Protein AF-A0A978VFY3-F1 (afdb_monomer_lite)

Structure (mmCIF, N/CA/C/O backbone):
data_AF-A0A978VFY3-F1
#
_entry.id   AF-A0A978VFY3-F1
#
loop_
_atom_site.group_PDB
_atom_site.id
_atom_site.type_symbol
_atom_site.label_atom_id
_atom_site.label_alt_id
_atom_site.label_comp_id
_atom_site.label_asym_id
_atom_site.label_entity_id
_atom_site.label_seq_id
_atom_site.pdbx_PDB_ins_code
_atom_site.Cartn_x
_atom_site.Cartn_y
_atom_site.Cartn_z
_atom_site.occupancy
_atom_site.B_iso_or_equiv
_atom_site.auth_seq_id
_atom_site.auth_comp_id
_atom_site.auth_asym_id
_atom_site.auth_atom_id
_atom_site.pdbx_PDB_model_num
ATOM 1 N N . MET A 1 1 ? 10.636 -19.738 -23.071 1.00 35.41 1 MET A N 1
ATOM 2 C CA . MET A 1 1 ? 12.106 -19.833 -22.981 1.00 35.41 1 MET A CA 1
ATOM 3 C C . MET A 1 1 ? 12.590 -18.503 -22.431 1.00 35.41 1 MET A C 1
ATOM 5 O O . MET A 1 1 ? 12.707 -17.551 -23.185 1.00 35.41 1 MET A O 1
ATOM 9 N N . VAL A 1 2 ? 12.712 -18.390 -21.111 1.00 53.62 2 VAL A N 1
ATOM 10 C CA . VAL A 1 2 ? 13.420 -17.263 -20.492 1.00 53.62 2 VAL A CA 1
ATOM 11 C C . VAL A 1 2 ? 14.866 -17.718 -20.346 1.00 53.62 2 VAL A C 1
ATOM 13 O O . VAL A 1 2 ? 15.115 -18.820 -19.861 1.00 53.62 2 VAL A O 1
ATOM 16 N N . LEU A 1 3 ? 15.796 -16.962 -20.922 1.00 37.47 3 LEU A N 1
ATOM 17 C CA . LEU A 1 3 ? 17.208 -17.321 -20.937 1.00 37.47 3 LEU A CA 1
ATOM 18 C C . LEU A 1 3 ? 17.825 -16.859 -19.612 1.00 37.47 3 LEU A C 1
ATOM 20 O O . LEU A 1 3 ? 18.170 -15.692 -19.459 1.00 37.47 3 LEU A O 1
ATOM 24 N N . GLU A 1 4 ? 17.920 -17.771 -18.650 1.00 50.69 4 GLU A N 1
ATOM 25 C CA . GLU A 1 4 ? 18.635 -17.549 -17.392 1.00 50.69 4 GLU A CA 1
ATOM 26 C C . GLU A 1 4 ? 20.140 -17.654 -17.671 1.00 50.69 4 GLU A C 1
ATOM 28 O O . GLU A 1 4 ? 20.694 -18.748 -17.803 1.00 50.69 4 GLU A O 1
ATOM 33 N N . ILE A 1 5 ? 20.819 -16.514 -17.812 1.00 48.62 5 ILE A N 1
ATOM 34 C CA . ILE A 1 5 ? 22.282 -16.490 -17.799 1.00 48.62 5 ILE A CA 1
ATOM 35 C C . ILE A 1 5 ? 22.697 -16.628 -16.331 1.00 48.62 5 ILE A C 1
ATOM 37 O O . ILE A 1 5 ? 22.639 -15.662 -15.573 1.00 48.62 5 ILE A O 1
ATOM 41 N N . VAL A 1 6 ? 23.102 -17.833 -15.919 1.00 53.38 6 VAL A N 1
ATOM 42 C CA . VAL A 1 6 ? 23.663 -18.073 -14.581 1.00 53.38 6 VAL A CA 1
ATOM 43 C C . VAL A 1 6 ? 25.051 -17.436 -14.515 1.00 53.38 6 VAL A C 1
ATOM 45 O O . VAL A 1 6 ? 26.068 -18.066 -14.796 1.00 53.38 6 VAL A O 1
ATOM 48 N N . VAL A 1 7 ? 25.089 -16.156 -14.155 1.00 51.97 7 VAL A N 1
ATOM 49 C CA . VAL A 1 7 ? 26.272 -15.511 -13.585 1.00 51.97 7 VAL A CA 1
ATOM 50 C C . VAL A 1 7 ? 26.091 -15.561 -12.075 1.00 51.97 7 VAL A C 1
ATOM 52 O O . VAL A 1 7 ? 25.080 -15.090 -11.560 1.00 51.97 7 VAL A O 1
ATOM 55 N N . ALA A 1 8 ? 27.055 -16.139 -11.356 1.00 53.78 8 ALA A N 1
ATOM 56 C CA . ALA A 1 8 ? 27.109 -16.083 -9.899 1.00 53.78 8 ALA A CA 1
ATOM 57 C C . ALA A 1 8 ? 27.458 -14.654 -9.445 1.00 53.78 8 ALA A C 1
ATOM 59 O O . ALA A 1 8 ? 28.563 -14.381 -8.995 1.00 53.78 8 ALA A O 1
ATOM 60 N N . ASN A 1 9 ? 26.508 -13.739 -9.599 1.00 49.75 9 ASN A N 1
ATOM 61 C CA . ASN A 1 9 ? 26.459 -12.457 -8.919 1.00 49.75 9 ASN A CA 1
ATOM 62 C C . ASN A 1 9 ? 25.155 -12.471 -8.141 1.00 49.75 9 ASN A C 1
ATOM 64 O O . ASN A 1 9 ? 24.108 -12.731 -8.725 1.00 49.75 9 ASN A O 1
ATOM 68 N N . SER A 1 10 ? 25.217 -12.237 -6.834 1.00 55.94 10 SER A N 1
ATOM 69 C CA . SER A 1 10 ? 24.047 -12.127 -5.970 1.00 55.94 10 SER A CA 1
ATOM 70 C C . SER A 1 10 ? 23.023 -11.186 -6.608 1.00 55.94 10 SER A C 1
ATOM 72 O O . SER A 1 10 ? 23.181 -9.968 -6.551 1.00 55.94 10 SER A O 1
ATOM 74 N N . PHE A 1 11 ? 21.998 -11.740 -7.259 1.00 48.38 11 PHE A N 1
ATOM 75 C CA . PHE A 1 11 ? 20.890 -10.959 -7.783 1.00 48.38 11 PHE A CA 1
ATOM 76 C C . PHE A 1 11 ? 20.120 -10.467 -6.566 1.00 48.38 11 PHE A C 1
ATOM 78 O O . PHE A 1 11 ? 19.288 -11.180 -6.008 1.00 48.38 11 PHE A O 1
ATOM 85 N N . THR A 1 12 ? 20.414 -9.255 -6.105 1.00 50.38 12 THR A N 1
ATOM 86 C CA . THR A 1 12 ? 19.451 -8.545 -5.276 1.00 50.38 12 THR A CA 1
ATOM 87 C C . THR A 1 12 ? 18.256 -8.298 -6.180 1.00 50.38 12 THR A C 1
ATOM 89 O O . THR A 1 12 ? 18.319 -7.450 -7.070 1.00 50.38 12 THR A O 1
ATOM 92 N N . PHE A 1 13 ? 17.194 -9.087 -6.010 1.00 54.84 13 PHE A N 1
ATOM 93 C CA . PHE A 1 13 ? 15.886 -8.768 -6.563 1.00 54.84 13 PHE A CA 1
ATOM 94 C C . PHE A 1 13 ? 15.418 -7.501 -5.849 1.00 54.84 13 PHE A C 1
ATOM 96 O O . PHE A 1 13 ? 14.778 -7.552 -4.801 1.00 54.84 13 PHE A O 1
ATOM 103 N N . VAL A 1 14 ? 15.862 -6.351 -6.354 1.00 59.38 14 VAL A N 1
ATOM 104 C CA . VAL A 1 14 ? 15.410 -5.054 -5.873 1.00 59.38 14 VAL A CA 1
ATOM 105 C C . VAL A 1 14 ? 13.998 -4.911 -6.413 1.00 59.38 14 VAL A C 1
ATOM 107 O O . VAL A 1 14 ? 13.808 -4.569 -7.579 1.00 59.38 14 VAL A O 1
ATOM 110 N N . GLN A 1 15 ? 13.011 -5.262 -5.588 1.00 65.44 15 GLN A N 1
ATOM 111 C CA . GLN A 1 15 ? 11.625 -4.949 -5.902 1.00 65.44 15 GLN A CA 1
ATOM 112 C C . GLN A 1 15 ? 11.517 -3.438 -6.106 1.00 65.44 15 GLN A C 1
ATOM 114 O O . GLN A 1 15 ? 12.045 -2.690 -5.272 1.00 65.44 15 GLN A O 1
ATOM 119 N N . PRO A 1 16 ? 10.866 -2.985 -7.191 1.00 72.94 16 PRO A N 1
ATOM 120 C CA . PRO A 1 16 ? 10.584 -1.573 -7.362 1.00 72.94 16 PRO A CA 1
ATOM 121 C C . PRO A 1 16 ? 9.875 -1.047 -6.115 1.00 72.94 16 PRO A C 1
ATOM 123 O O . PRO A 1 16 ? 9.031 -1.736 -5.533 1.00 72.94 16 PRO A O 1
ATOM 126 N N . ALA A 1 17 ? 10.257 0.153 -5.689 1.00 80.88 17 ALA A N 1
ATOM 127 C CA . ALA A 1 17 ? 9.492 0.860 -4.682 1.00 80.88 17 ALA A CA 1
ATOM 128 C C . ALA A 1 17 ? 8.089 1.150 -5.220 1.00 80.88 17 ALA A C 1
ATOM 130 O O . ALA A 1 17 ? 7.947 1.456 -6.406 1.00 80.88 17 ALA A O 1
ATOM 131 N N . CYS A 1 18 ? 7.072 1.060 -4.363 1.00 86.62 18 CYS A N 1
ATOM 132 C CA . CYS A 1 18 ? 5.765 1.591 -4.734 1.00 86.62 18 CYS A CA 1
ATOM 133 C C . CYS A 1 18 ? 5.830 3.104 -4.928 1.00 86.62 18 CYS A C 1
ATOM 135 O O . CYS A 1 18 ? 6.733 3.776 -4.420 1.00 86.62 18 CYS A O 1
ATOM 137 N N . HIS A 1 19 ? 4.867 3.639 -5.668 1.00 87.69 19 HIS A N 1
ATOM 138 C CA . HIS A 1 19 ? 4.841 5.063 -5.945 1.00 87.69 19 HIS A CA 1
ATOM 139 C C . HIS A 1 19 ? 4.451 5.876 -4.697 1.00 87.69 19 HIS A C 1
ATOM 141 O O . HIS A 1 19 ? 3.717 5.407 -3.822 1.00 87.69 19 HIS A O 1
ATOM 147 N N . ASP A 1 20 ? 4.928 7.121 -4.609 1.00 86.56 20 ASP A N 1
ATOM 148 C CA . ASP A 1 20 ? 4.687 8.000 -3.454 1.00 86.56 20 ASP A CA 1
ATOM 149 C C . ASP A 1 20 ? 3.193 8.284 -3.220 1.00 86.56 20 ASP A C 1
ATOM 151 O O . ASP A 1 20 ? 2.752 8.431 -2.076 1.00 86.56 20 ASP A O 1
ATOM 155 N N . ASP A 1 21 ? 2.398 8.355 -4.289 1.00 88.88 21 ASP A N 1
ATOM 156 C CA . ASP A 1 21 ? 0.948 8.533 -4.227 1.00 88.88 21 ASP A CA 1
ATOM 157 C C . ASP A 1 21 ? 0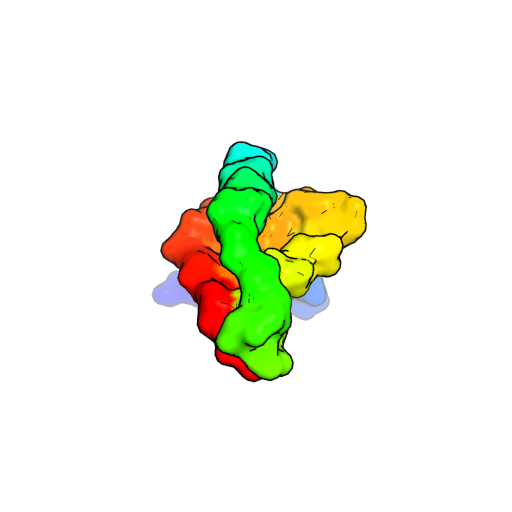.246 7.287 -3.681 1.00 88.88 21 ASP A C 1
ATOM 159 O O . ASP A 1 21 ? -0.647 7.416 -2.845 1.00 88.88 21 ASP A O 1
ATOM 163 N N . GLU A 1 22 ? 0.693 6.089 -4.061 1.00 89.44 22 GLU A N 1
ATOM 164 C CA . GLU A 1 22 ? 0.195 4.824 -3.510 1.00 89.44 22 GLU A CA 1
ATOM 165 C C . GLU A 1 22 ? 0.572 4.676 -2.031 1.00 89.44 22 GLU A C 1
ATOM 167 O O . GLU A 1 22 ? -0.274 4.322 -1.207 1.00 89.44 22 GLU A O 1
ATOM 172 N N . SER A 1 23 ? 1.809 5.026 -1.669 1.00 86.38 23 SER A N 1
ATOM 173 C CA . SER A 1 23 ? 2.273 5.071 -0.277 1.00 86.38 23 SER A CA 1
ATOM 174 C C . SER A 1 23 ? 1.436 6.053 0.557 1.00 86.38 23 SER A C 1
ATOM 176 O O . SER A 1 23 ? 0.950 5.724 1.644 1.00 86.38 23 SER A O 1
ATOM 178 N N . SER A 1 24 ? 1.162 7.241 0.011 1.00 86.69 24 SER A N 1
ATOM 179 C CA . SER A 1 24 ? 0.314 8.257 0.648 1.00 86.69 24 SER A CA 1
ATOM 180 C C . SER A 1 24 ? -1.141 7.801 0.784 1.00 86.69 24 SER A C 1
ATOM 182 O O . SER A 1 24 ? -1.755 7.988 1.838 1.00 86.69 24 SER A O 1
ATOM 184 N N . ALA A 1 25 ? -1.701 7.183 -0.257 1.00 88.62 25 ALA A N 1
ATOM 185 C CA . ALA A 1 25 ? -3.057 6.647 -0.248 1.00 88.62 25 ALA A CA 1
ATOM 186 C C . ALA A 1 25 ? -3.205 5.518 0.778 1.00 88.62 25 ALA A C 1
ATOM 188 O O . ALA A 1 25 ? -4.203 5.472 1.495 1.00 88.62 25 ALA A O 1
ATOM 189 N N . LEU A 1 26 ? -2.192 4.658 0.922 1.00 87.38 26 LEU A N 1
ATOM 190 C CA . LEU A 1 26 ? -2.169 3.593 1.923 1.00 87.38 26 LEU A CA 1
ATOM 191 C C . LEU A 1 26 ? -2.206 4.151 3.354 1.00 87.38 26 LEU A C 1
ATOM 193 O O . LEU A 1 26 ? -2.875 3.601 4.231 1.00 87.38 26 LEU A O 1
ATOM 197 N N . MET A 1 27 ? -1.536 5.280 3.586 1.00 84.31 27 MET A N 1
ATOM 198 C CA . MET A 1 27 ? -1.550 5.962 4.880 1.00 84.31 27 MET A CA 1
ATOM 199 C C . MET A 1 27 ? -2.905 6.598 5.180 1.00 84.31 27 MET A C 1
ATOM 201 O O . MET A 1 27 ? -3.429 6.414 6.278 1.00 84.31 27 MET A O 1
ATOM 205 N N . GLN A 1 28 ? -3.510 7.263 4.197 1.00 86.88 28 GLN A N 1
ATOM 206 C CA . GLN A 1 28 ? -4.873 7.782 4.334 1.00 86.88 28 GLN A CA 1
ATOM 207 C C . GLN A 1 28 ? -5.880 6.652 4.571 1.00 86.88 28 GLN A C 1
ATOM 209 O O . GLN A 1 28 ? -6.763 6.772 5.418 1.00 86.88 28 GLN A O 1
ATOM 214 N N . PHE A 1 29 ? -5.721 5.526 3.872 1.00 86.94 29 PHE A N 1
ATOM 215 C CA . PHE A 1 29 ? -6.541 4.335 4.061 1.00 86.94 29 PHE A CA 1
ATOM 216 C C . PHE A 1 29 ? -6.423 3.804 5.490 1.00 86.94 29 PHE A C 1
ATOM 218 O O . PHE A 1 29 ? -7.440 3.601 6.147 1.00 86.94 29 PHE A O 1
ATOM 225 N N . LYS A 1 30 ? -5.201 3.658 6.012 1.00 82.19 30 LYS A N 1
ATOM 226 C CA . LYS A 1 30 ? -4.946 3.261 7.403 1.00 82.19 30 LYS A CA 1
ATOM 227 C C . LYS A 1 30 ? -5.638 4.193 8.402 1.00 82.19 30 LYS A C 1
ATOM 229 O O . LYS A 1 30 ? -6.304 3.711 9.313 1.00 82.19 30 LYS A O 1
ATOM 234 N N . ASP A 1 31 ? -5.508 5.505 8.216 1.00 81.56 31 ASP A N 1
ATOM 235 C CA . ASP A 1 31 ? -6.090 6.507 9.117 1.00 81.56 31 ASP A CA 1
ATOM 236 C C . ASP A 1 31 ? -7.626 6.590 8.997 1.00 81.56 31 ASP A C 1
ATOM 238 O O . ASP A 1 31 ? -8.299 7.019 9.933 1.00 81.56 31 ASP A O 1
ATOM 242 N N . SER A 1 32 ? -8.197 6.129 7.876 1.00 83.69 32 SER A N 1
ATOM 243 C CA . SER A 1 32 ? -9.650 6.038 7.683 1.00 83.69 32 SER A CA 1
ATOM 244 C C . SER A 1 32 ? -10.311 4.913 8.488 1.00 83.69 32 SER A C 1
ATOM 246 O O . SER A 1 32 ? -11.518 4.972 8.741 1.00 83.69 32 SER A O 1
ATOM 248 N N . PHE A 1 33 ? -9.555 3.901 8.936 1.00 76.31 33 PHE A N 1
ATOM 249 C CA . PHE A 1 33 ? -10.111 2.879 9.819 1.00 76.31 33 PHE A CA 1
ATOM 250 C C . PHE A 1 33 ? -10.303 3.436 11.229 1.00 76.31 33 PHE A C 1
ATOM 252 O O . PHE A 1 33 ? -9.347 3.751 11.938 1.00 76.31 33 PHE A O 1
ATOM 259 N N . ALA A 1 34 ? -11.549 3.425 11.703 1.00 67.38 34 ALA A N 1
ATOM 260 C CA . ALA A 1 34 ? -11.844 3.522 13.127 1.00 67.38 34 ALA A CA 1
ATOM 261 C C . ALA A 1 34 ? -11.463 2.197 13.811 1.00 67.38 34 ALA A C 1
ATOM 263 O O . ALA A 1 34 ? -12.304 1.328 14.047 1.00 67.38 34 ALA A O 1
ATOM 264 N N . ILE A 1 35 ? -10.169 2.003 14.086 1.00 65.81 35 ILE A N 1
ATOM 265 C CA . ILE A 1 35 ? -9.684 0.788 14.746 1.00 65.81 35 ILE A CA 1
ATOM 266 C C . ILE A 1 35 ? -10.053 0.851 16.228 1.00 65.81 35 ILE A C 1
ATOM 268 O O . ILE A 1 35 ? -9.315 1.362 17.072 1.00 65.81 35 ILE A O 1
ATOM 272 N N . HIS A 1 36 ? -11.225 0.314 16.554 1.00 63.91 36 HIS A N 1
ATOM 273 C CA . HIS A 1 36 ? -11.645 0.106 17.931 1.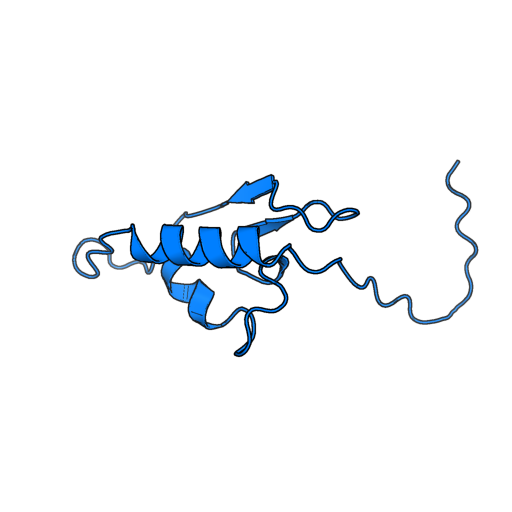00 63.91 36 HIS A CA 1
ATOM 274 C C . HIS A 1 36 ? -10.834 -1.043 18.530 1.00 63.91 36 HIS A C 1
ATOM 276 O O . HIS A 1 36 ? -11.221 -2.205 18.443 1.00 63.91 36 HIS A O 1
ATOM 282 N N . LYS A 1 37 ? -9.712 -0.713 19.179 1.00 60.59 37 LYS A N 1
ATOM 283 C CA . LYS A 1 37 ? -8.838 -1.678 19.872 1.00 60.59 37 LYS A CA 1
ATOM 284 C C . LYS A 1 37 ? -9.582 -2.562 20.889 1.00 60.59 37 LYS A C 1
ATOM 286 O O . LYS A 1 37 ? -9.101 -3.626 21.244 1.00 60.59 37 LYS A O 1
ATOM 291 N N . SER A 1 38 ? -10.753 -2.131 21.357 1.00 61.72 38 SER A N 1
ATOM 292 C CA . SER A 1 38 ? -11.617 -2.882 22.273 1.00 61.72 38 SER A CA 1
ATOM 293 C C . SER A 1 38 ? -12.529 -3.914 21.598 1.00 61.72 38 SER A C 1
ATOM 295 O O . SER A 1 38 ? -13.153 -4.697 22.306 1.00 61.72 38 SER A O 1
ATOM 297 N N . ALA A 1 39 ? -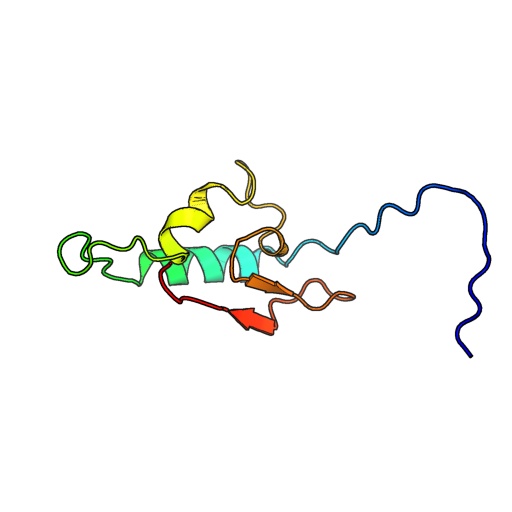12.656 -3.908 20.267 1.00 65.12 39 ALA A N 1
ATOM 298 C CA . ALA A 1 39 ? -13.581 -4.782 19.543 1.00 65.12 39 ALA A CA 1
ATOM 299 C C . ALA A 1 39 ? -13.012 -6.187 19.272 1.00 65.12 39 ALA A C 1
ATOM 301 O O . ALA A 1 39 ? -13.777 -7.115 19.020 1.00 65.12 39 ALA A O 1
ATOM 302 N N . SER A 1 40 ? -11.690 -6.365 19.344 1.00 64.38 40 SER A N 1
ATOM 303 C CA . SER A 1 40 ? -11.025 -7.648 19.111 1.00 64.38 40 SER A CA 1
ATOM 304 C C . SER A 1 40 ? -9.813 -7.824 20.022 1.00 64.38 40 SER A C 1
ATOM 306 O O . SER A 1 40 ? -9.080 -6.877 20.288 1.00 64.38 40 SER A O 1
ATOM 308 N N . LEU A 1 41 ? -9.577 -9.062 20.470 1.00 67.56 41 LEU A N 1
ATOM 309 C CA . LEU A 1 41 ? -8.320 -9.447 21.130 1.00 67.56 41 LEU A CA 1
ATOM 310 C C . LEU A 1 41 ? -7.147 -9.518 20.134 1.00 67.56 41 LEU A C 1
ATOM 312 O O . LEU A 1 41 ? -5.993 -9.471 20.550 1.00 67.56 41 LEU A O 1
ATOM 316 N N . CYS A 1 42 ? -7.449 -9.613 18.836 1.00 67.56 42 CYS A N 1
ATOM 317 C CA . CYS A 1 42 ? -6.481 -9.622 17.743 1.00 67.56 42 CYS A CA 1
ATOM 318 C C . CYS A 1 42 ? -6.175 -8.201 17.256 1.00 67.56 42 CYS A C 1
ATOM 320 O O . CYS A 1 42 ? -7.076 -7.359 17.177 1.00 67.56 42 CYS A O 1
ATOM 322 N N . GLU A 1 43 ? -4.920 -7.953 16.885 1.00 69.69 43 GLU A N 1
ATOM 323 C CA . GLU A 1 43 ? -4.470 -6.675 16.333 1.00 69.69 43 GLU A CA 1
ATOM 324 C C . GLU A 1 43 ? -4.579 -6.694 14.796 1.00 69.69 43 GLU A C 1
ATOM 326 O O . GLU A 1 43 ? -3.921 -7.519 14.154 1.00 69.69 43 GLU A O 1
ATOM 331 N N . PRO A 1 44 ? -5.384 -5.806 14.179 1.00 73.38 44 PRO A N 1
ATOM 332 C CA . PRO A 1 44 ? -5.479 -5.733 12.724 1.00 73.38 44 PRO A CA 1
ATOM 333 C C . PRO A 1 44 ? -4.117 -5.463 12.080 1.00 73.38 44 PRO A C 1
ATOM 335 O O . PRO A 1 44 ? -3.389 -4.572 12.527 1.00 73.38 44 PRO A O 1
ATOM 338 N N . LYS A 1 45 ? -3.794 -6.160 10.980 1.00 76.38 45 LYS A N 1
ATOM 339 C CA . LYS A 1 45 ? -2.530 -5.974 10.234 1.00 76.38 45 LYS A CA 1
ATOM 340 C C . LYS A 1 45 ? -2.260 -4.520 9.835 1.00 76.38 45 LYS A C 1
ATOM 342 O O . LYS A 1 45 ? -1.116 -4.081 9.866 1.00 76.38 45 LYS A O 1
ATOM 347 N N . VAL A 1 46 ? -3.311 -3.742 9.578 1.00 76.06 46 VAL A N 1
ATOM 348 C CA . VAL A 1 46 ? -3.252 -2.303 9.255 1.00 76.06 46 VAL A CA 1
ATOM 349 C C . VAL A 1 46 ? -2.523 -1.474 10.325 1.00 76.06 46 VAL A C 1
ATOM 351 O O . VAL A 1 46 ? -1.849 -0.497 10.001 1.00 76.06 46 VAL A O 1
ATOM 354 N N . LEU A 1 47 ? -2.584 -1.868 11.604 1.00 74.88 47 LEU A N 1
ATOM 355 C CA . LEU A 1 47 ? -1.833 -1.193 12.672 1.00 74.88 47 LEU A CA 1
ATOM 356 C C . LEU A 1 47 ? -0.321 -1.448 12.598 1.00 74.88 47 LEU A C 1
ATOM 358 O O . LEU A 1 47 ? 0.461 -0.609 13.054 1.00 74.88 47 LEU A O 1
ATOM 362 N N . LYS A 1 48 ? 0.094 -2.569 11.995 1.00 74.62 48 LYS A N 1
ATOM 363 C CA . LYS A 1 48 ? 1.498 -2.980 11.850 1.00 74.62 48 LYS A CA 1
ATOM 364 C C . LYS A 1 48 ? 2.216 -2.250 10.710 1.00 74.62 48 LYS A C 1
ATOM 366 O O . LYS A 1 48 ? 3.437 -2.297 10.633 1.00 74.62 48 LYS A O 1
ATOM 371 N N . TRP A 1 49 ? 1.505 -1.487 9.876 1.00 79.31 49 TRP A N 1
ATOM 372 C CA . TRP A 1 49 ? 2.113 -0.705 8.788 1.00 79.31 49 TRP A CA 1
ATOM 373 C C . TRP A 1 49 ? 3.019 0.445 9.261 1.00 79.31 49 TRP A C 1
ATOM 375 O O . TRP A 1 49 ? 3.692 1.077 8.454 1.00 79.31 49 TRP A O 1
ATOM 385 N N . LYS A 1 50 ? 3.100 0.704 10.575 1.00 62.31 50 LYS A N 1
ATOM 386 C CA . LYS A 1 50 ? 4.055 1.663 11.160 1.00 62.31 50 LYS A CA 1
ATOM 387 C C . LYS A 1 50 ? 5.524 1.287 10.935 1.00 62.31 50 LYS A C 1
ATOM 389 O O . LYS A 1 50 ? 6.367 2.172 10.982 1.00 62.31 50 LYS A O 1
ATOM 394 N N . SER A 1 51 ? 5.829 0.007 10.716 1.00 57.16 51 SER A N 1
ATOM 395 C CA . SER A 1 51 ? 7.199 -0.504 10.566 1.00 57.16 51 SER A CA 1
ATOM 396 C C . SER A 1 51 ? 7.617 -0.770 9.115 1.00 57.16 51 SER A C 1
ATOM 398 O O . SER A 1 51 ? 8.641 -1.414 8.898 1.00 57.16 51 SER A O 1
ATOM 400 N N . CYS A 1 52 ? 6.870 -0.282 8.116 1.00 63.22 52 CYS A N 1
ATOM 401 C CA . CYS A 1 52 ? 7.226 -0.400 6.692 1.00 63.22 52 CYS A CA 1
ATOM 402 C C . CYS A 1 52 ? 8.377 0.531 6.273 1.00 63.22 52 CYS A C 1
ATOM 404 O O . CYS A 1 52 ? 8.258 1.299 5.320 1.00 63.22 52 CYS A O 1
ATOM 406 N N . GLY A 1 53 ? 9.485 0.471 7.012 1.00 52.38 53 GLY A N 1
ATOM 407 C CA . GLY A 1 53 ? 10.575 1.429 6.942 1.00 52.38 53 GLY A CA 1
ATOM 408 C C . GLY A 1 53 ? 10.210 2.706 7.688 1.00 52.38 53 GLY A C 1
ATOM 409 O O . GLY A 1 53 ? 9.214 3.359 7.401 1.00 52.38 53 GLY A O 1
ATOM 410 N N . GLU A 1 54 ? 11.052 3.100 8.638 1.00 46.41 54 GLU A N 1
ATOM 411 C CA . GLU A 1 54 ? 10.922 4.362 9.386 1.00 46.41 54 GLU A CA 1
ATOM 412 C C . GLU A 1 54 ? 10.961 5.604 8.464 1.00 46.41 54 GLU A C 1
ATOM 414 O O . GLU A 1 54 ? 10.663 6.716 8.888 1.00 46.41 54 GLU A O 1
ATOM 419 N N . ASN A 1 55 ? 11.248 5.389 7.175 1.00 50.12 55 ASN A N 1
ATOM 420 C CA . ASN A 1 55 ? 10.847 6.222 6.052 1.00 50.12 55 ASN A CA 1
ATOM 421 C C . ASN A 1 55 ? 10.159 5.302 5.028 1.00 50.12 55 ASN A C 1
ATOM 423 O O . ASN A 1 55 ? 10.807 4.392 4.513 1.00 50.12 55 ASN A O 1
ATOM 427 N N . LEU A 1 56 ? 8.869 5.531 4.765 1.00 56.16 56 LEU A N 1
ATOM 428 C CA . LEU A 1 56 ? 7.934 4.731 3.950 1.00 56.16 56 LEU A CA 1
ATOM 429 C C . LEU A 1 56 ? 8.281 4.666 2.443 1.00 56.16 56 LEU A C 1
ATOM 431 O O . LEU A 1 56 ? 7.397 4.680 1.588 1.00 56.16 56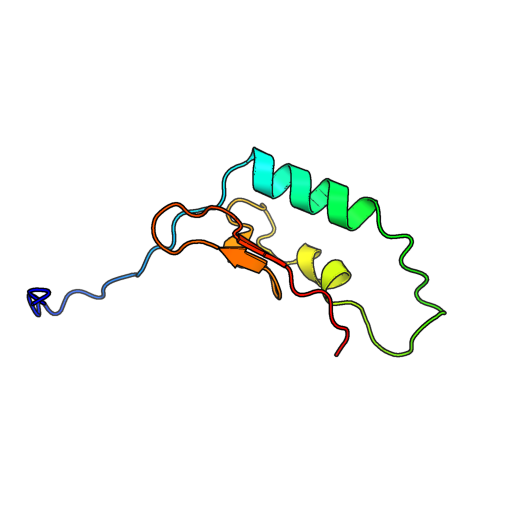 LEU A O 1
ATOM 435 N N . SER A 1 57 ? 9.565 4.618 2.089 1.00 61.66 57 SER A N 1
ATOM 436 C CA . SER A 1 57 ? 10.017 4.645 0.699 1.00 61.66 57 SER A CA 1
ATOM 437 C C . SER A 1 57 ? 9.614 3.400 -0.084 1.00 61.66 57 SER A C 1
ATOM 439 O O . SER A 1 57 ? 9.702 3.418 -1.304 1.00 61.66 57 SER A O 1
ATOM 441 N N . ASN A 1 58 ? 9.174 2.320 0.577 1.00 74.94 58 ASN A N 1
ATOM 442 C CA . ASN A 1 58 ? 8.650 1.158 -0.125 1.00 74.94 58 ASN A CA 1
ATOM 443 C C . ASN A 1 58 ? 7.510 0.455 0.632 1.00 74.94 58 ASN A C 1
ATOM 445 O O . ASN A 1 58 ? 7.732 -0.480 1.404 1.00 74.94 58 ASN A O 1
ATOM 449 N N . CYS A 1 59 ? 6.269 0.868 0.364 1.00 84.00 59 CYS A N 1
ATOM 450 C CA . CYS A 1 59 ? 5.064 0.241 0.914 1.00 84.00 59 CYS A CA 1
ATOM 451 C C . CYS A 1 59 ? 4.867 -1.225 0.486 1.00 84.00 59 CYS A C 1
ATOM 453 O O . CYS A 1 59 ? 4.112 -1.945 1.133 1.00 84.00 59 CYS A O 1
ATOM 455 N N . CYS A 1 60 ? 5.596 -1.723 -0.519 1.00 86.25 60 CYS A N 1
ATOM 456 C CA . CYS A 1 60 ? 5.592 -3.146 -0.877 1.00 86.25 60 CYS A CA 1
ATOM 457 C C . CYS A 1 60 ? 6.214 -4.053 0.192 1.00 86.25 60 CYS A C 1
ATOM 459 O O . CYS A 1 60 ? 6.044 -5.267 0.140 1.00 86.25 60 CYS A O 1
ATOM 461 N N . LEU A 1 61 ? 6.936 -3.478 1.159 1.00 83.75 61 LEU A N 1
ATOM 462 C CA . LEU A 1 61 ? 7.482 -4.203 2.308 1.00 83.75 61 LEU A CA 1
ATOM 463 C C . LEU A 1 61 ? 6.488 -4.303 3.473 1.00 83.75 61 LEU A C 1
ATOM 465 O O . LEU A 1 61 ? 6.800 -4.903 4.501 1.00 83.75 61 LEU A O 1
ATOM 469 N N . CYS A 1 62 ? 5.307 -3.701 3.341 1.00 84.69 62 CYS A N 1
ATOM 470 C CA . CYS A 1 62 ? 4.273 -3.786 4.355 1.00 84.69 62 CYS A CA 1
ATOM 471 C C . CYS A 1 62 ? 3.632 -5.171 4.415 1.00 84.69 62 CYS A C 1
ATOM 473 O O . CYS A 1 62 ? 3.270 -5.751 3.393 1.00 84.69 62 CYS A O 1
ATOM 475 N N . ASP A 1 63 ? 3.404 -5.662 5.638 1.00 83.56 63 ASP A N 1
ATOM 476 C CA . ASP A 1 63 ? 2.618 -6.880 5.846 1.00 83.56 63 ASP A CA 1
ATOM 477 C C . ASP A 1 63 ? 1.201 -6.690 5.291 1.00 83.56 63 ASP A C 1
ATOM 479 O O . ASP A 1 63 ? 0.518 -5.714 5.604 1.00 83.56 63 ASP A O 1
ATOM 483 N N . GLY A 1 64 ? 0.761 -7.624 4.455 1.00 85.50 64 GLY A N 1
ATOM 484 C CA . GLY A 1 64 ? -0.537 -7.553 3.794 1.00 85.50 64 GLY A CA 1
ATOM 485 C C . GLY A 1 64 ? -0.618 -6.588 2.606 1.00 85.50 64 GLY A C 1
ATOM 486 O O . GLY A 1 64 ? -1.723 -6.363 2.124 1.00 85.50 64 GLY A O 1
ATOM 487 N N . VAL A 1 65 ? 0.491 -6.046 2.092 1.00 89.00 65 VAL A N 1
ATOM 488 C CA . VAL A 1 65 ? 0.503 -5.299 0.820 1.00 89.00 65 VAL A CA 1
ATOM 489 C C . VAL A 1 65 ? 1.092 -6.167 -0.284 1.00 89.00 65 VAL A C 1
ATOM 491 O O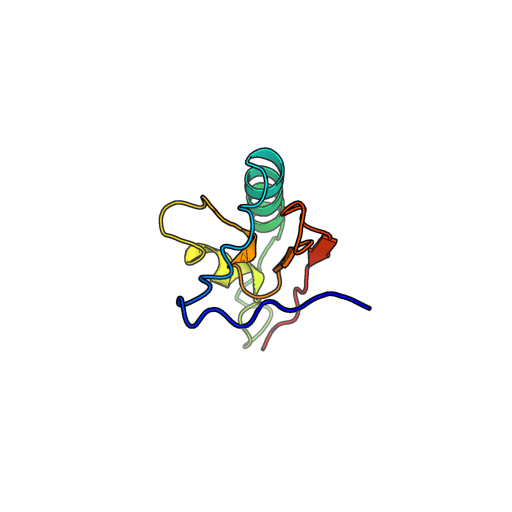 . VAL A 1 65 ? 2.160 -6.753 -0.135 1.00 89.00 65 VAL A O 1
ATOM 494 N N . GLN A 1 66 ? 0.393 -6.251 -1.413 1.00 90.94 66 GLN A N 1
ATOM 495 C CA . GLN A 1 66 ? 0.869 -6.941 -2.604 1.00 90.94 66 GLN A CA 1
ATOM 496 C C . G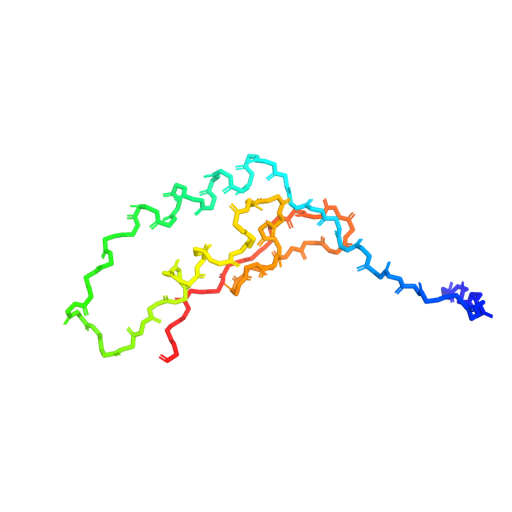LN A 1 66 ? 1.138 -5.933 -3.712 1.00 90.94 66 GLN A C 1
ATOM 498 O O . GLN A 1 66 ? 0.228 -5.223 -4.142 1.00 90.94 66 GLN A O 1
ATOM 503 N N . CYS A 1 67 ? 2.372 -5.933 -4.210 1.00 90.81 67 CYS A N 1
ATOM 504 C CA . CYS A 1 67 ? 2.779 -5.121 -5.347 1.00 90.81 67 CYS A CA 1
ATOM 505 C C . CYS A 1 67 ? 3.025 -5.956 -6.605 1.00 90.81 67 CYS A C 1
ATOM 507 O O . CYS A 1 67 ? 3.396 -7.132 -6.532 1.00 90.81 67 CYS A O 1
ATOM 509 N N . ASP A 1 68 ? 2.870 -5.326 -7.767 1.00 90.12 68 ASP A N 1
ATOM 510 C CA . ASP A 1 68 ? 3.377 -5.847 -9.027 1.00 90.12 68 ASP A CA 1
ATOM 511 C C . ASP A 1 68 ? 4.912 -5.886 -8.995 1.00 90.12 68 ASP A C 1
ATOM 513 O O . ASP A 1 68 ? 5.581 -4.890 -8.717 1.00 90.12 68 ASP A O 1
ATOM 517 N N . GLY A 1 69 ? 5.489 -7.051 -9.295 1.00 85.31 69 GLY A N 1
ATOM 518 C CA . GLY A 1 69 ? 6.933 -7.266 -9.194 1.00 85.31 69 GLY A CA 1
ATOM 519 C C . GLY A 1 69 ? 7.774 -6.533 -10.245 1.00 85.31 69 GLY A C 1
ATOM 520 O O . GLY A 1 69 ? 8.998 -6.566 -10.146 1.00 85.31 69 GLY A O 1
ATOM 521 N N . LYS A 1 70 ? 7.154 -5.910 -11.255 1.00 85.38 70 LYS A N 1
ATOM 522 C CA . LYS A 1 70 ? 7.839 -5.172 -12.326 1.00 85.38 70 LYS A CA 1
ATOM 523 C C . LYS A 1 70 ? 7.653 -3.667 -12.205 1.00 85.38 70 LYS A C 1
ATOM 525 O O . LYS A 1 70 ? 8.599 -2.938 -12.483 1.00 85.38 70 LYS A O 1
ATOM 530 N N . THR A 1 71 ? 6.462 -3.207 -11.832 1.00 87.00 71 THR A N 1
ATOM 531 C CA . THR A 1 71 ? 6.141 -1.776 -11.759 1.00 87.00 71 THR A CA 1
ATOM 532 C C . THR A 1 71 ? 6.192 -1.222 -10.341 1.00 87.00 71 THR A C 1
ATOM 534 O O . THR A 1 71 ? 6.337 -0.019 -10.191 1.00 87.00 71 THR A O 1
ATOM 537 N N . GLY A 1 72 ? 6.074 -2.066 -9.310 1.00 88.00 72 GLY A N 1
ATOM 538 C CA . GLY A 1 72 ? 5.948 -1.620 -7.917 1.00 88.00 72 GLY A CA 1
ATOM 539 C C . GLY A 1 72 ? 4.540 -1.162 -7.534 1.00 88.00 72 GLY A C 1
ATOM 540 O O . GLY A 1 72 ? 4.323 -0.805 -6.382 1.00 88.00 72 GLY A O 1
ATOM 541 N N . HIS A 1 73 ? 3.575 -1.213 -8.459 1.00 92.31 73 HIS A N 1
ATOM 542 C CA . HIS A 1 73 ? 2.201 -0.780 -8.192 1.00 92.31 73 HIS A CA 1
ATOM 543 C C . HIS A 1 73 ? 1.523 -1.667 -7.162 1.00 92.31 73 HIS A C 1
ATOM 545 O O . HIS A 1 73 ? 1.631 -2.892 -7.239 1.00 92.31 73 HIS A O 1
ATOM 551 N N . VAL A 1 74 ? 0.755 -1.072 -6.254 1.00 90.75 74 VAL A N 1
ATOM 552 C CA . VAL A 1 74 ? -0.039 -1.832 -5.285 1.00 90.75 74 VAL A CA 1
ATOM 553 C C . VAL A 1 74 ? -1.243 -2.447 -5.999 1.00 90.75 74 VAL A C 1
ATOM 555 O O . VAL A 1 74 ? -2.121 -1.748 -6.495 1.00 90.75 74 VAL A O 1
ATOM 558 N N . ILE A 1 75 ? -1.303 -3.778 -6.033 1.00 94.50 75 ILE A N 1
ATOM 559 C CA . ILE A 1 75 ? -2.356 -4.547 -6.717 1.00 94.50 75 ILE A CA 1
ATOM 560 C C . ILE A 1 75 ? -3.261 -5.322 -5.753 1.00 94.50 75 ILE A C 1
ATOM 562 O O . ILE A 1 75 ? -4.243 -5.925 -6.184 1.00 94.50 75 ILE A O 1
ATOM 566 N N . GLY A 1 76 ? -2.956 -5.325 -4.453 1.00 91.69 76 GLY A N 1
ATOM 567 C CA . GLY A 1 76 ? -3.776 -6.008 -3.457 1.00 91.69 76 GLY A CA 1
ATOM 568 C C . GLY A 1 76 ? -3.452 -5.612 -2.020 1.00 91.69 76 GLY A C 1
ATOM 569 O O . GLY A 1 76 ? -2.310 -5.292 -1.696 1.00 91.69 76 GLY A O 1
ATOM 570 N N . LEU A 1 77 ? -4.476 -5.667 -1.164 1.00 90.62 77 LEU A N 1
ATOM 571 C CA . LEU A 1 77 ? -4.389 -5.415 0.274 1.00 90.62 77 LEU A CA 1
ATOM 572 C C . LEU A 1 77 ? -5.079 -6.542 1.055 1.00 90.62 77 LEU A C 1
ATOM 574 O O . LEU A 1 77 ? -6.236 -6.871 0.794 1.00 90.62 77 LEU A O 1
ATOM 578 N N . TYR A 1 78 ? -4.384 -7.094 2.046 1.00 87.81 78 TYR A N 1
ATOM 579 C CA . TYR A 1 78 ? -4.854 -8.140 2.950 1.00 87.81 78 TYR A CA 1
ATOM 580 C C . TYR A 1 78 ? -4.924 -7.584 4.374 1.00 87.81 78 TYR A C 1
ATOM 582 O O . TYR A 1 78 ? -3.909 -7.238 4.973 1.00 87.81 78 TYR A O 1
ATOM 590 N N . LEU A 1 79 ? -6.141 -7.479 4.911 1.00 83.81 79 LEU A N 1
ATOM 591 C CA . LEU A 1 79 ? -6.430 -6.759 6.162 1.00 83.81 79 LEU A CA 1
ATOM 592 C C . LEU A 1 79 ? -6.905 -7.677 7.292 1.00 83.81 79 LEU A C 1
ATOM 594 O O . LEU A 1 79 ? -7.458 -7.201 8.282 1.00 83.81 79 LEU A O 1
ATOM 598 N N . ASN A 1 80 ? -6.758 -8.990 7.127 1.00 79.44 80 ASN A N 1
ATOM 599 C CA . ASN A 1 80 ? -7.150 -9.937 8.159 1.00 79.44 80 ASN A CA 1
ATOM 600 C C . ASN A 1 80 ? -6.362 -9.688 9.453 1.00 79.44 80 ASN A C 1
ATOM 602 O O . ASN A 1 80 ? -5.218 -9.236 9.435 1.00 79.44 80 ASN A O 1
ATOM 606 N N . SER A 1 81 ? -7.000 -9.966 10.583 1.00 71.12 81 SER A N 1
ATOM 607 C CA . SER A 1 81 ? -6.324 -9.996 11.878 1.00 71.12 81 SER A CA 1
ATOM 608 C C . SER A 1 81 ? -5.739 -11.392 12.101 1.00 71.12 81 SER A C 1
ATOM 610 O O . SER A 1 81 ? -6.369 -12.375 11.705 1.00 71.12 81 SER A O 1
ATOM 612 N N . ASP A 1 82 ? -4.565 -11.460 12.730 1.00 62.72 82 ASP A N 1
ATOM 613 C CA . ASP A 1 82 ? -3.959 -12.707 13.224 1.00 62.72 82 ASP A CA 1
ATOM 614 C C . ASP A 1 82 ? -4.322 -12.939 14.701 1.00 62.72 82 ASP A C 1
ATOM 616 O O . ASP A 1 82 ? -4.406 -11.935 15.454 1.00 62.72 82 ASP A O 1
#

Secondary structure (DSSP, 8-state):
--------S-----PPPPPHHHHHHHHHHHHHS---TTS-SSPBGGGGGGGS-SS-S-GGGSTTEEE-TTT--EEEE---B-

Organism: NCBI:txid714518

Sequence (82 aa):
MVLEIVVANSFTFVQPACHDDESSALMQFKDSFAIHKSASLCEPKVLKWKSCGENLSNCCLCDGVQCDGKTGHVIGLYLNSD

Radius of gyration: 16.11 Å; chains: 1; bounding box: 41×28×45 Å

InterPro domains:
  IPR032675 Leucine-rich repeat domain superfamily [G3DSA:3.80.10.10] (14-82)

Foldseek 3Di:
DPDDPPDPDPPPLPQDAEDPVQLVVLVVVLVPDPPPVVPDPFDKLSVVQCPCPVPVRHSCSRDQWHADRPHSYTPGGDTDTD

pLDDT: mean 72.99, std 15.19, range [35.41, 94.5]